Protein AF-A0A6G3WWN3-F1 (afdb_monomer)

pLDDT: mean 93.2, std 12.31, range [39.97, 98.62]

Structure (mmCIF, N/CA/C/O backbone):
data_AF-A0A6G3WWN3-F1
#
_entry.id   AF-A0A6G3WWN3-F1
#
loop_
_atom_site.group_PDB
_atom_site.id
_atom_site.type_symbol
_atom_site.label_atom_id
_atom_site.label_alt_id
_atom_site.label_comp_id
_atom_site.label_asym_id
_atom_site.label_entity_id
_atom_site.label_seq_id
_atom_site.pdbx_PDB_ins_code
_atom_site.Cartn_x
_atom_site.Cartn_y
_atom_site.Cartn_z
_atom_site.occupancy
_atom_site.B_iso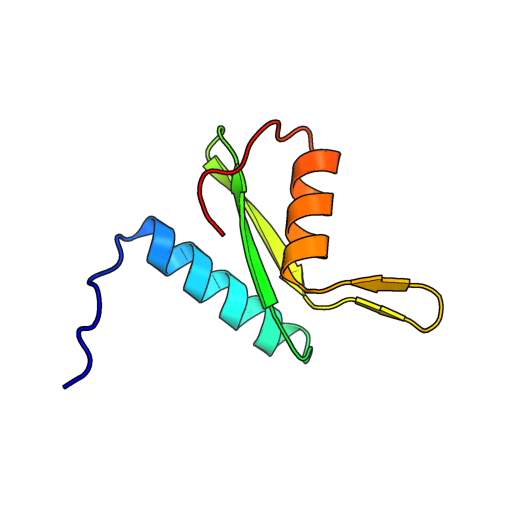_or_equiv
_atom_site.auth_seq_id
_atom_site.auth_comp_id
_atom_site.auth_asym_id
_atom_site.auth_atom_id
_atom_site.pdbx_PDB_model_num
ATOM 1 N N . MET A 1 1 ? 5.663 9.246 -29.740 1.00 39.97 1 MET A N 1
ATOM 2 C CA . MET A 1 1 ? 6.596 9.040 -28.617 1.00 39.97 1 MET A CA 1
ATOM 3 C C . MET A 1 1 ? 5.833 9.480 -27.389 1.00 39.97 1 MET A C 1
ATOM 5 O O . MET A 1 1 ? 5.525 10.656 -27.296 1.00 39.97 1 MET A O 1
ATOM 9 N N . THR A 1 2 ? 5.343 8.545 -26.584 1.00 43.88 2 THR A N 1
ATOM 10 C CA . THR A 1 2 ? 4.599 8.868 -25.362 1.00 43.88 2 THR A CA 1
ATOM 11 C C . THR A 1 2 ? 5.533 9.658 -24.454 1.00 43.88 2 THR A C 1
ATOM 13 O O . THR A 1 2 ? 6.631 9.173 -24.191 1.00 43.88 2 THR A O 1
ATOM 16 N N . ASP A 1 3 ? 5.127 10.858 -24.032 1.00 51.03 3 ASP A N 1
ATOM 17 C CA . ASP A 1 3 ? 5.796 11.593 -22.961 1.00 51.03 3 ASP A CA 1
ATOM 18 C C . ASP A 1 3 ? 5.888 10.653 -21.760 1.00 51.03 3 ASP A C 1
ATOM 20 O O . ASP A 1 3 ? 4.904 10.389 -21.066 1.00 51.03 3 ASP A O 1
ATOM 24 N N . THR A 1 4 ? 7.065 10.081 -21.530 1.00 56.44 4 THR A N 1
ATOM 25 C CA . THR A 1 4 ? 7.433 9.633 -20.197 1.00 56.44 4 THR A CA 1
ATOM 26 C C . THR A 1 4 ? 7.461 10.897 -19.365 1.00 56.44 4 THR A C 1
ATOM 28 O O . THR A 1 4 ? 8.465 11.603 -19.363 1.00 56.44 4 THR A O 1
ATOM 31 N N . ILE A 1 5 ? 6.330 11.204 -18.723 1.00 63.22 5 ILE A N 1
ATOM 32 C CA . ILE A 1 5 ? 6.285 12.089 -17.564 1.00 63.22 5 ILE A CA 1
ATOM 33 C C . ILE A 1 5 ? 7.447 11.615 -16.703 1.00 63.22 5 ILE A C 1
ATOM 35 O O . ILE A 1 5 ? 7.454 10.456 -16.275 1.00 63.22 5 ILE A O 1
ATOM 39 N N . ASP A 1 6 ? 8.479 12.442 -16.574 1.00 74.44 6 ASP A N 1
ATOM 40 C CA . ASP A 1 6 ? 9.623 12.117 -15.738 1.00 74.44 6 ASP A CA 1
ATOM 41 C C . ASP A 1 6 ? 9.111 12.213 -14.303 1.00 74.44 6 ASP A C 1
ATOM 43 O O . ASP A 1 6 ? 9.124 13.270 -13.677 1.00 74.44 6 ASP A O 1
ATOM 47 N N . LEU A 1 7 ? 8.487 11.121 -13.854 1.00 79.38 7 LEU A N 1
ATOM 48 C CA . LEU A 1 7 ? 7.926 10.997 -12.522 1.00 79.38 7 LEU A CA 1
ATOM 49 C C . LEU A 1 7 ? 9.060 11.247 -11.549 1.00 79.38 7 LEU A C 1
ATOM 51 O O . LEU A 1 7 ? 10.152 10.678 -11.716 1.00 79.38 7 LEU A O 1
ATOM 55 N N . ASP A 1 8 ? 8.793 12.042 -10.521 1.00 88.38 8 ASP A N 1
ATOM 56 C CA . ASP A 1 8 ? 9.752 12.181 -9.445 1.00 88.38 8 ASP A CA 1
ATOM 57 C C . ASP A 1 8 ? 10.054 10.811 -8.804 1.00 88.38 8 ASP A C 1
ATOM 59 O O . ASP A 1 8 ? 9.389 9.791 -9.042 1.00 88.38 8 ASP A O 1
ATOM 63 N N . ALA A 1 9 ? 11.140 10.755 -8.034 1.00 90.31 9 ALA A N 1
ATOM 64 C CA . ALA A 1 9 ? 11.625 9.499 -7.474 1.00 90.31 9 ALA A CA 1
ATOM 65 C C . ALA A 1 9 ? 10.588 8.809 -6.568 1.00 90.31 9 ALA A C 1
ATOM 67 O O . ALA A 1 9 ? 10.570 7.577 -6.489 1.00 90.31 9 ALA A O 1
ATOM 68 N N . GLU A 1 10 ? 9.721 9.578 -5.914 1.00 89.06 10 GLU A N 1
ATOM 69 C CA . GLU A 1 10 ? 8.729 9.058 -4.987 1.00 89.06 10 GLU A CA 1
ATOM 70 C C . GLU A 1 10 ? 7.497 8.505 -5.713 1.00 89.06 10 GLU A C 1
ATOM 72 O O . GLU A 1 10 ? 7.074 7.384 -5.421 1.00 89.06 10 GLU A O 1
ATOM 77 N N . ASP A 1 11 ? 6.985 9.196 -6.727 1.00 91.31 11 ASP A N 1
ATOM 78 C CA . ASP A 1 11 ? 5.896 8.682 -7.565 1.00 91.31 11 ASP A CA 1
ATOM 79 C C . ASP A 1 11 ? 6.334 7.422 -8.320 1.00 91.31 11 ASP A C 1
ATOM 81 O O . ASP A 1 11 ? 5.629 6.408 -8.401 1.00 91.31 11 ASP A O 1
ATOM 85 N N . ARG A 1 12 ? 7.576 7.424 -8.808 1.00 94.12 12 ARG A N 1
ATOM 86 C CA . ARG A 1 12 ? 8.179 6.251 -9.447 1.00 94.12 12 ARG A CA 1
ATOM 87 C C . ARG A 1 12 ? 8.294 5.072 -8.483 1.00 94.12 12 ARG A C 1
ATOM 89 O O . ARG A 1 12 ? 8.103 3.918 -8.890 1.00 94.12 12 ARG A O 1
ATOM 96 N N . LYS A 1 13 ? 8.588 5.334 -7.208 1.00 94.62 13 LYS A N 1
ATOM 97 C CA . LYS A 1 13 ? 8.615 4.318 -6.150 1.00 94.62 13 LYS A CA 1
ATOM 98 C C . LYS A 1 13 ? 7.220 3.733 -5.920 1.00 94.62 13 LYS A C 1
ATOM 100 O O . LYS A 1 13 ? 7.116 2.507 -5.861 1.00 94.62 13 LYS A O 1
ATOM 105 N N . ILE A 1 14 ? 6.161 4.546 -5.882 1.00 96.50 14 ILE A N 1
ATOM 106 C CA . ILE A 1 14 ? 4.768 4.068 -5.778 1.00 96.50 14 ILE A CA 1
ATOM 107 C C . ILE A 1 14 ? 4.431 3.103 -6.920 1.00 96.50 14 ILE A C 1
ATOM 109 O O . ILE A 1 14 ? 4.048 1.954 -6.674 1.00 96.50 14 ILE A O 1
ATOM 113 N N . VAL A 1 15 ? 4.699 3.500 -8.167 1.00 96.50 15 VAL A N 1
ATOM 114 C CA . VAL A 1 15 ? 4.468 2.649 -9.347 1.00 96.50 15 VAL A CA 1
ATOM 115 C C . VAL A 1 15 ? 5.269 1.344 -9.271 1.00 96.50 15 VAL A C 1
ATOM 117 O O . VAL A 1 15 ? 4.758 0.265 -9.586 1.00 96.50 15 VAL A O 1
ATOM 120 N N . THR A 1 16 ? 6.530 1.420 -8.844 1.00 97.38 16 THR A N 1
ATOM 121 C CA . THR A 1 16 ? 7.412 0.250 -8.728 1.00 97.38 16 THR A CA 1
ATOM 122 C C . THR A 1 16 ? 6.893 -0.746 -7.693 1.00 97.38 16 THR A C 1
ATOM 124 O O . THR A 1 16 ? 6.852 -1.954 -7.953 1.00 97.38 16 THR A O 1
ATOM 127 N N . LEU A 1 17 ? 6.454 -0.258 -6.532 1.00 98.38 17 LEU A N 1
ATOM 128 C CA . LEU A 1 17 ? 5.918 -1.091 -5.458 1.00 98.38 17 LEU A CA 1
ATOM 129 C C . LEU A 1 17 ? 4.590 -1.740 -5.855 1.00 98.38 17 LEU A C 1
ATOM 131 O O . LEU A 1 17 ? 4.427 -2.945 -5.655 1.00 98.38 17 LEU A O 1
ATOM 135 N N . ALA A 1 18 ? 3.690 -0.987 -6.490 1.00 98.38 18 ALA A N 1
ATOM 136 C CA . ALA A 1 18 ? 2.425 -1.503 -7.008 1.00 98.38 18 ALA A CA 1
ATOM 137 C C . ALA A 1 18 ? 2.648 -2.658 -8.005 1.00 98.38 18 ALA A C 1
ATOM 139 O O . ALA A 1 18 ? 2.079 -3.745 -7.860 1.00 98.38 18 ALA A O 1
ATOM 140 N N . ARG A 1 19 ? 3.557 -2.473 -8.975 1.00 98.25 19 ARG A N 1
ATOM 141 C CA . ARG A 1 19 ? 3.935 -3.522 -9.942 1.00 98.25 19 ARG A CA 1
ATOM 142 C C . ARG A 1 19 ? 4.554 -4.741 -9.262 1.00 98.25 19 ARG A C 1
ATOM 144 O O . ARG A 1 19 ? 4.216 -5.871 -9.617 1.00 98.25 19 ARG A O 1
ATOM 151 N N . SER A 1 20 ? 5.425 -4.518 -8.280 1.00 98.44 20 SER A N 1
ATOM 152 C CA . SER A 1 20 ? 6.082 -5.596 -7.536 1.00 98.44 20 SER A CA 1
ATOM 153 C C . SER A 1 20 ? 5.080 -6.421 -6.733 1.00 98.44 20 SER A C 1
ATOM 155 O O . SER A 1 20 ? 5.143 -7.647 -6.759 1.00 98.44 20 SER A O 1
ATOM 157 N N . ALA A 1 21 ? 4.120 -5.779 -6.061 1.00 98.25 21 ALA A N 1
ATOM 158 C CA . ALA A 1 21 ? 3.084 -6.476 -5.303 1.00 98.25 21 ALA A CA 1
ATOM 159 C C . ALA A 1 21 ? 2.179 -7.317 -6.204 1.00 98.25 21 ALA A C 1
ATOM 161 O O . ALA A 1 21 ? 1.919 -8.479 -5.885 1.00 98.25 21 ALA A O 1
ATOM 162 N N . ARG A 1 22 ? 1.775 -6.767 -7.357 1.00 98.38 22 ARG A N 1
ATOM 163 C CA . ARG A 1 22 ? 1.022 -7.505 -8.378 1.00 98.38 22 ARG A CA 1
ATOM 164 C C . ARG A 1 22 ? 1.762 -8.773 -8.803 1.00 98.38 22 ARG A C 1
ATOM 166 O O . ARG A 1 22 ? 1.196 -9.861 -8.751 1.00 98.38 22 ARG A O 1
ATOM 173 N N . ALA A 1 23 ? 3.029 -8.631 -9.199 1.00 98.44 23 ALA A N 1
ATOM 174 C CA . ALA A 1 23 ? 3.842 -9.742 -9.687 1.00 98.44 23 ALA A CA 1
ATOM 175 C C . ALA A 1 23 ? 4.109 -10.792 -8.599 1.00 98.44 23 ALA A C 1
ATOM 177 O O . ALA A 1 23 ? 3.943 -11.982 -8.846 1.00 98.44 23 ALA A O 1
ATOM 178 N N . ARG A 1 24 ? 4.474 -10.356 -7.386 1.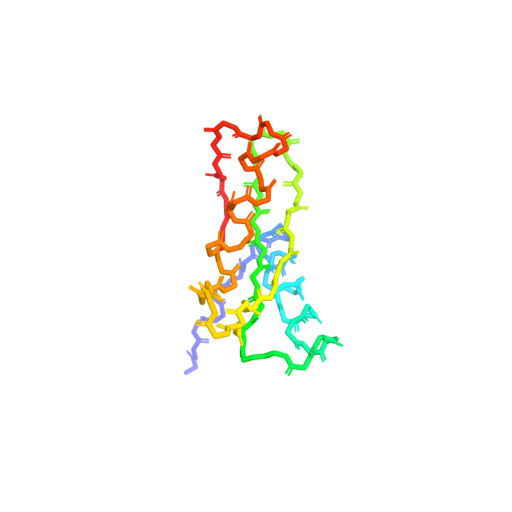00 98.06 24 ARG A N 1
ATOM 179 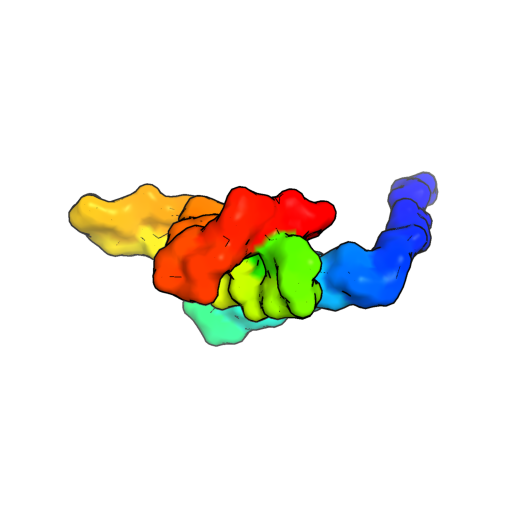C CA . ARG A 1 24 ? 4.789 -11.243 -6.258 1.00 98.06 24 ARG A CA 1
ATOM 180 C C . ARG A 1 24 ? 3.588 -12.071 -5.814 1.00 98.06 24 ARG A C 1
ATOM 182 O O . ARG A 1 24 ? 3.751 -13.240 -5.485 1.00 98.06 24 ARG A O 1
ATOM 189 N N . ASN A 1 25 ? 2.405 -11.463 -5.780 1.00 96.81 25 ASN A N 1
ATOM 190 C CA . ASN A 1 25 ? 1.209 -12.111 -5.250 1.00 96.81 25 ASN A CA 1
AT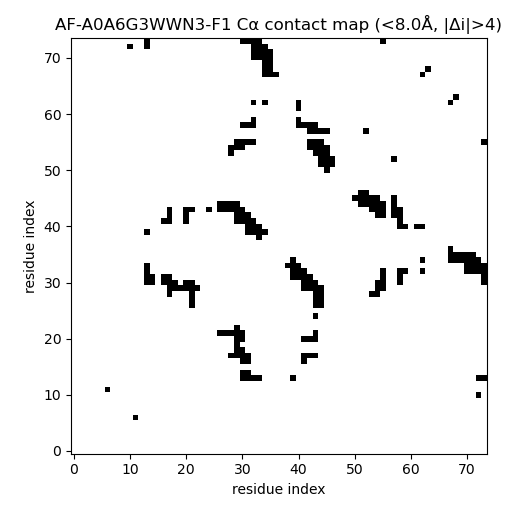OM 191 C C . ASN A 1 25 ? 0.372 -12.805 -6.342 1.00 96.81 25 ASN A C 1
ATOM 193 O O . ASN A 1 25 ? -0.605 -13.468 -6.010 1.00 96.81 25 ASN A O 1
ATOM 197 N N . GLY A 1 26 ? 0.713 -12.646 -7.628 1.00 97.06 26 GLY A N 1
ATOM 198 C CA . GLY A 1 26 ? -0.026 -13.258 -8.740 1.00 97.06 26 GLY A CA 1
ATOM 199 C C . GLY A 1 26 ? -1.470 -12.760 -8.881 1.00 97.06 26 GLY A C 1
ATOM 200 O O . GLY A 1 26 ? -2.331 -13.488 -9.366 1.00 97.06 26 GLY A O 1
ATOM 201 N N . VAL A 1 27 ? -1.750 -11.537 -8.430 1.00 97.31 27 VAL A N 1
ATOM 202 C CA . VAL A 1 27 ? -3.096 -10.940 -8.422 1.00 97.31 27 VAL A CA 1
ATOM 203 C C . VAL A 1 27 ? -3.340 -10.067 -9.662 1.00 97.31 27 VAL A C 1
ATOM 205 O O . VAL A 1 27 ? -2.376 -9.612 -10.287 1.00 97.31 27 VAL A O 1
ATOM 208 N N . PRO A 1 28 ? -4.607 -9.785 -10.027 1.00 96.81 28 PRO A N 1
ATOM 209 C CA . PRO A 1 28 ? -4.926 -8.939 -11.179 1.00 96.81 28 PRO A CA 1
ATOM 210 C C . PRO A 1 28 ? -4.311 -7.537 -11.094 1.00 96.81 28 PRO A C 1
ATOM 212 O O . PRO A 1 28 ? -3.767 -7.047 -12.088 1.00 96.81 28 PRO A O 1
ATOM 215 N N . GLU A 1 29 ? -4.324 -6.928 -9.904 1.00 98.19 29 GLU A N 1
ATOM 216 C CA . GLU A 1 29 ? -3.845 -5.568 -9.653 1.00 98.19 29 GLU A CA 1
ATOM 217 C C . GLU A 1 29 ? -2.976 -5.507 -8.392 1.00 98.19 29 GLU A C 1
ATOM 219 O O . GLU A 1 29 ? -3.199 -6.229 -7.420 1.00 98.19 29 GLU A O 1
ATOM 224 N N . GLY A 1 30 ? -2.015 -4.586 -8.395 1.00 98.38 30 GLY A N 1
ATOM 225 C CA . GLY A 1 30 ? -1.293 -4.145 -7.207 1.00 98.38 30 GLY A CA 1
ATOM 226 C C . GLY A 1 30 ? -1.367 -2.627 -7.116 1.00 98.38 30 GLY A C 1
ATOM 227 O O . GLY A 1 30 ? -1.441 -1.959 -8.146 1.00 98.38 30 GLY A O 1
ATOM 228 N N . ALA A 1 31 ? -1.362 -2.097 -5.899 1.00 98.62 31 ALA A N 1
ATOM 229 C CA . ALA A 1 31 ? -1.430 -0.670 -5.618 1.00 98.62 31 ALA A CA 1
ATOM 230 C C . ALA A 1 31 ? -0.487 -0.317 -4.471 1.00 98.62 31 ALA A C 1
ATOM 232 O O . ALA A 1 31 ? -0.202 -1.154 -3.609 1.00 98.62 31 ALA A O 1
ATOM 233 N N . ALA A 1 32 ? -0.028 0.927 -4.461 1.00 98.50 32 ALA A N 1
ATOM 234 C CA . ALA A 1 32 ? 0.706 1.507 -3.355 1.00 98.50 32 ALA A CA 1
ATOM 235 C C . ALA A 1 32 ? 0.169 2.918 -3.098 1.00 98.50 32 ALA A C 1
ATOM 237 O O . ALA A 1 32 ? -0.131 3.624 -4.046 1.00 98.50 32 ALA A O 1
ATOM 238 N N . VAL A 1 33 ? 0.040 3.319 -1.838 1.00 98.12 33 VAL A N 1
ATOM 239 C CA . VAL A 1 33 ? -0.347 4.685 -1.454 1.00 98.12 33 VAL A CA 1
ATOM 240 C C . VAL A 1 33 ? 0.639 5.230 -0.433 1.00 98.12 33 VAL A C 1
ATOM 242 O O . VAL A 1 33 ? 1.236 4.450 0.319 1.00 98.12 33 VAL A O 1
ATOM 245 N N . ARG A 1 34 ? 0.806 6.552 -0.390 1.00 97.69 34 ARG A N 1
ATOM 246 C CA . ARG A 1 34 ? 1.622 7.240 0.622 1.00 97.69 34 ARG A CA 1
ATOM 247 C C . ARG A 1 34 ? 0.761 8.161 1.476 1.00 97.69 34 ARG A C 1
ATOM 249 O O . ARG A 1 34 ? -0.049 8.904 0.927 1.00 97.69 34 ARG A O 1
ATOM 256 N N . ASP A 1 35 ? 0.954 8.105 2.788 1.00 97.31 35 ASP A N 1
ATOM 257 C CA . ASP A 1 35 ? 0.280 8.987 3.745 1.00 97.31 35 ASP A CA 1
ATOM 258 C C . ASP A 1 35 ? 1.052 10.290 4.015 1.00 97.31 35 ASP A C 1
ATOM 260 O O . ASP A 1 35 ? 2.183 10.463 3.558 1.00 97.31 35 ASP A O 1
ATOM 264 N N . GLU A 1 36 ? 0.449 11.187 4.796 1.00 95.81 36 GLU A N 1
ATOM 265 C CA . GLU A 1 36 ? 0.999 12.494 5.184 1.00 95.81 36 GLU A CA 1
ATOM 266 C C . GLU A 1 36 ? 2.290 12.425 6.013 1.00 95.81 36 GLU A C 1
ATOM 268 O O . GLU A 1 36 ? 2.996 13.417 6.187 1.00 95.81 36 GLU A O 1
ATOM 273 N N . THR A 1 37 ? 2.603 11.252 6.565 1.00 95.00 37 THR A N 1
ATOM 274 C CA . THR A 1 37 ? 3.826 11.012 7.341 1.00 95.00 37 THR A CA 1
ATOM 275 C C . THR A 1 37 ? 4.929 10.373 6.494 1.00 95.00 37 THR A C 1
ATOM 277 O O . THR A 1 37 ? 6.016 10.086 6.997 1.00 95.00 37 THR A O 1
ATOM 280 N N . GLY A 1 38 ? 4.659 10.134 5.205 1.00 94.00 38 GLY A N 1
ATOM 281 C CA . GLY A 1 38 ? 5.564 9.482 4.267 1.00 94.00 38 GLY A CA 1
ATOM 282 C C . GLY A 1 38 ? 5.550 7.950 4.332 1.00 94.00 38 GLY A C 1
ATOM 283 O O . GLY A 1 38 ? 6.362 7.308 3.657 1.00 94.00 38 GLY A O 1
ATOM 284 N N . ARG A 1 39 ? 4.651 7.325 5.109 1.00 97.25 39 ARG A N 1
ATOM 285 C CA . ARG A 1 39 ? 4.530 5.858 5.170 1.00 97.25 39 ARG A CA 1
ATOM 286 C C . ARG A 1 39 ? 3.879 5.344 3.893 1.00 97.25 39 ARG A C 1
ATOM 288 O O . ARG A 1 39 ? 2.902 5.905 3.405 1.00 97.25 39 ARG A O 1
ATOM 295 N N . THR A 1 40 ? 4.414 4.251 3.354 1.00 97.81 40 THR A N 1
ATOM 296 C CA . THR A 1 40 ? 3.884 3.611 2.145 1.00 97.81 40 THR A CA 1
ATOM 297 C C . THR A 1 40 ? 3.135 2.330 2.489 1.00 97.81 40 THR A C 1
ATOM 299 O O . THR A 1 40 ? 3.674 1.450 3.162 1.00 97.81 40 THR A O 1
ATOM 302 N N . TYR A 1 41 ? 1.926 2.191 1.956 1.00 98.38 41 TYR A N 1
ATOM 303 C CA . TYR A 1 41 ? 1.076 1.013 2.104 1.00 98.38 41 TYR A CA 1
ATOM 304 C C . TYR A 1 41 ? 0.908 0.348 0.753 1.00 98.38 41 TYR A C 1
ATOM 306 O O . TYR A 1 41 ? 0.565 1.016 -0.215 1.00 98.38 41 TYR A O 1
ATOM 314 N N . VAL A 1 42 ? 1.152 -0.958 0.675 1.00 98.62 42 VAL A N 1
ATOM 315 C CA . VAL A 1 42 ? 1.159 -1.696 -0.591 1.00 98.62 42 VAL A CA 1
ATOM 316 C C . VAL A 1 42 ? 0.234 -2.896 -0.479 1.00 98.62 42 VAL A C 1
ATOM 318 O O . VAL A 1 42 ? 0.370 -3.695 0.448 1.00 98.62 42 VAL A O 1
ATOM 321 N N . ALA A 1 43 ? -0.674 -3.045 -1.438 1.00 98.44 43 ALA A N 1
ATOM 322 C CA . ALA A 1 43 ? -1.666 -4.109 -1.437 1.00 98.44 43 ALA A CA 1
ATOM 323 C C . ALA A 1 43 ? -1.921 -4.672 -2.840 1.00 98.44 43 ALA A C 1
ATOM 325 O O . ALA A 1 43 ? -1.529 -4.097 -3.855 1.00 98.44 43 ALA A O 1
ATOM 326 N N . GLY A 1 44 ? -2.581 -5.827 -2.876 1.00 98.50 44 GLY A N 1
ATOM 327 C CA . GLY A 1 44 ? -3.116 -6.443 -4.086 1.00 98.50 44 GLY A CA 1
ATOM 328 C C . GLY A 1 44 ? -4.637 -6.534 -4.030 1.00 98.50 44 GLY A C 1
ATOM 329 O O . GLY A 1 44 ? -5.233 -6.278 -2.984 1.00 98.50 44 GLY A O 1
ATOM 330 N N . THR A 1 45 ? -5.262 -6.914 -5.141 1.00 98.44 45 THR A N 1
ATOM 331 C CA . THR A 1 45 ? -6.704 -7.203 -5.191 1.00 98.44 45 THR A CA 1
ATOM 332 C C . THR A 1 45 ? -7.091 -8.266 -4.158 1.00 98.44 45 THR A C 1
ATOM 334 O O . THR A 1 45 ? -6.435 -9.305 -4.056 1.00 98.44 45 THR A O 1
ATOM 337 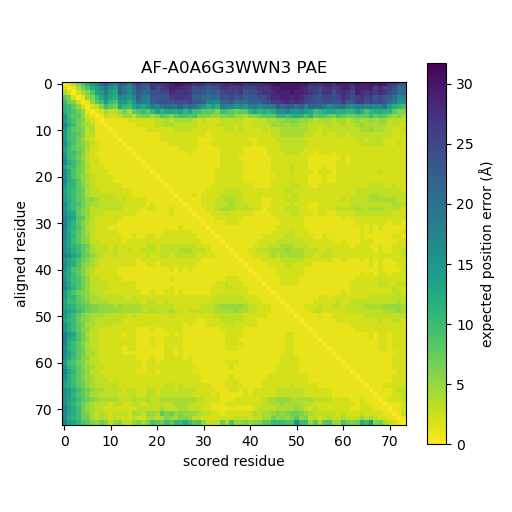N N . VAL A 1 46 ? -8.200 -8.050 -3.449 1.00 98.25 46 VAL A N 1
ATOM 338 C CA . VAL A 1 46 ? -8.865 -9.084 -2.644 1.00 98.25 46 VAL A CA 1
ATOM 339 C C . VAL A 1 46 ? -10.010 -9.649 -3.475 1.00 98.25 46 VAL A C 1
ATOM 341 O O . VAL A 1 46 ? -10.910 -8.911 -3.866 1.00 98.25 46 VAL A O 1
ATOM 344 N N . ALA A 1 47 ? -9.976 -10.950 -3.761 1.00 97.06 47 ALA A N 1
ATOM 345 C CA . ALA A 1 47 ? -10.961 -11.631 -4.605 1.00 97.06 47 ALA A CA 1
ATOM 346 C C . ALA A 1 47 ? -11.578 -12.840 -3.882 1.00 97.06 47 ALA A C 1
ATOM 348 O O . ALA A 1 47 ? -11.577 -13.956 -4.398 1.00 97.06 47 ALA A O 1
ATOM 349 N N . LEU A 1 48 ? -12.072 -12.621 -2.662 1.00 97.06 48 LEU A N 1
ATOM 350 C CA . LEU A 1 48 ? -12.833 -13.627 -1.922 1.00 97.06 48 LEU A CA 1
ATOM 351 C C . LEU A 1 48 ? -14.308 -13.571 -2.336 1.00 97.06 48 LEU A C 1
ATOM 353 O O . LEU A 1 48 ? -14.796 -12.540 -2.798 1.00 97.06 48 LEU A O 1
ATOM 357 N N . GLU A 1 49 ? -15.043 -14.663 -2.135 1.00 97.00 49 GLU A N 1
ATOM 358 C CA . GLU A 1 49 ? -16.477 -14.692 -2.460 1.00 97.00 49 GLU A CA 1
ATOM 359 C C . GLU A 1 49 ? -17.280 -13.715 -1.590 1.00 97.00 49 GLU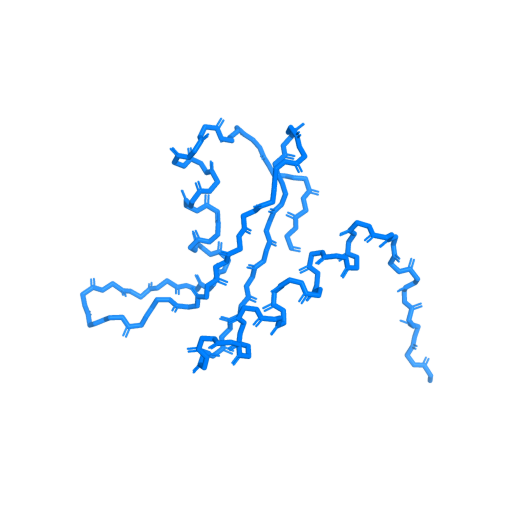 A C 1
ATOM 361 O O . GLU A 1 49 ? -18.163 -13.016 -2.075 1.00 97.00 49 GLU A O 1
ATOM 366 N N . SER A 1 50 ? -16.918 -13.605 -0.312 1.00 97.75 50 SER A N 1
ATOM 367 C CA . SER A 1 50 ? -17.577 -12.729 0.660 1.00 97.75 50 SER A CA 1
ATOM 368 C C . SER A 1 50 ? -17.129 -11.267 0.599 1.00 97.75 50 SER A C 1
ATOM 370 O O . SER A 1 50 ? -17.805 -10.407 1.162 1.00 97.75 50 SER A O 1
ATOM 372 N N . LEU A 1 51 ? -15.988 -10.971 -0.033 1.00 97.75 51 LEU A N 1
ATOM 373 C CA . LEU A 1 51 ? -15.416 -9.629 -0.066 1.00 97.75 51 LEU A CA 1
ATOM 374 C C . LEU A 1 51 ? -14.489 -9.459 -1.270 1.00 97.75 51 LEU A C 1
ATOM 376 O O . LEU A 1 51 ? -13.469 -10.140 -1.395 1.00 97.75 51 LEU A O 1
ATOM 380 N N . LYS A 1 52 ? -14.831 -8.494 -2.125 1.00 98.00 52 LYS A N 1
ATOM 381 C CA . LYS A 1 52 ? -14.055 -8.125 -3.308 1.00 98.00 52 LYS A CA 1
ATOM 382 C C . LYS A 1 52 ? -13.625 -6.673 -3.178 1.00 98.00 52 LYS A C 1
ATOM 384 O O . LYS A 1 52 ? -14.480 -5.798 -3.072 1.00 98.00 52 LYS A O 1
ATOM 389 N N . LEU A 1 53 ? -12.320 -6.432 -3.176 1.00 98.44 53 LEU A N 1
ATOM 390 C CA . LEU A 1 53 ? -11.736 -5.095 -3.098 1.00 98.44 53 LEU A CA 1
ATOM 391 C C . LEU A 1 53 ? -10.697 -4.936 -4.199 1.00 98.44 53 LEU A C 1
ATOM 393 O O . LEU A 1 53 ? -9.880 -5.834 -4.424 1.00 98.44 53 LEU A O 1
ATOM 397 N N . SER A 1 54 ? -10.689 -3.773 -4.848 1.00 98.50 54 SER A N 1
ATOM 398 C CA . SER A 1 54 ? -9.578 -3.402 -5.721 1.00 98.50 54 SER A CA 1
ATOM 399 C C . SER A 1 54 ? -8.282 -3.293 -4.915 1.00 98.50 54 SER A C 1
ATOM 401 O O . SER A 1 54 ? -8.288 -3.154 -3.682 1.00 98.50 54 SER A O 1
ATOM 403 N N . ALA A 1 55 ? -7.143 -3.339 -5.606 1.00 98.44 55 ALA A N 1
ATOM 404 C CA . ALA A 1 55 ? -5.861 -3.177 -4.924 1.00 98.44 55 ALA A CA 1
ATOM 405 C C . ALA A 1 55 ? -5.768 -1.813 -4.216 1.00 98.44 55 ALA A C 1
ATOM 407 O O . ALA A 1 55 ? -5.300 -1.744 -3.079 1.00 98.44 55 ALA A O 1
ATOM 408 N N . LEU A 1 56 ? -6.288 -0.750 -4.846 1.00 98.25 56 LEU A N 1
ATOM 409 C CA . LEU A 1 56 ? -6.316 0.593 -4.263 1.00 98.25 56 LEU A CA 1
ATOM 410 C C . LEU A 1 56 ? -7.181 0.645 -3.000 1.00 98.25 56 LEU A C 1
ATOM 412 O O . LEU A 1 56 ? -6.718 1.132 -1.975 1.00 98.25 56 LEU A O 1
ATOM 416 N N . GLN A 1 57 ? -8.400 0.095 -3.034 1.00 98.56 57 GLN A N 1
ATOM 417 C CA . GLN A 1 57 ? -9.272 0.042 -1.852 1.00 98.56 57 GLN A CA 1
ATOM 418 C C . GLN A 1 57 ? -8.586 -0.656 -0.677 1.00 98.56 57 GLN A C 1
ATOM 420 O O . GLN A 1 57 ? -8.670 -0.193 0.457 1.00 98.56 57 GLN A O 1
ATOM 425 N N . THR A 1 58 ? -7.866 -1.740 -0.957 1.00 98.50 58 THR A N 1
ATOM 426 C CA . THR A 1 58 ? -7.137 -2.493 0.065 1.00 98.50 58 THR A CA 1
ATO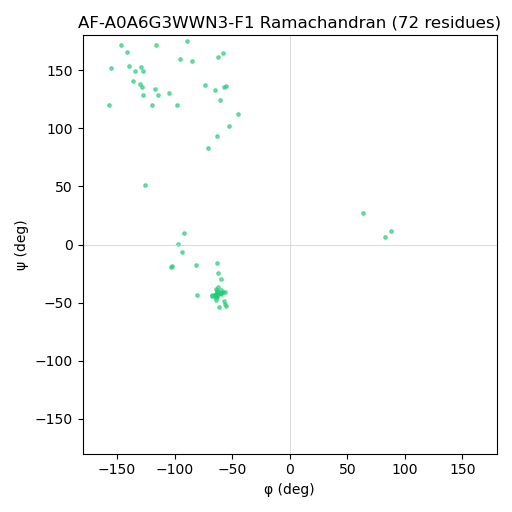M 427 C C . THR A 1 58 ? -5.976 -1.676 0.640 1.00 98.50 58 THR A C 1
ATOM 429 O O . THR A 1 58 ? -5.823 -1.609 1.858 1.00 98.50 58 THR A O 1
ATOM 432 N N . ALA A 1 59 ? -5.195 -0.997 -0.207 1.00 98.38 59 ALA A N 1
ATOM 433 C CA . ALA A 1 59 ? -4.089 -0.143 0.233 1.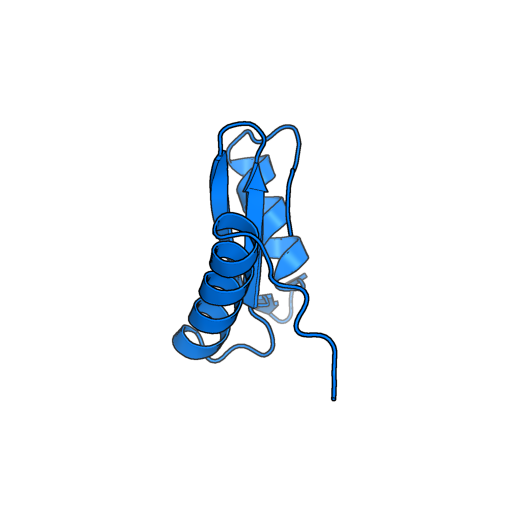00 98.38 59 ALA A CA 1
ATOM 434 C C . ALA A 1 59 ? -4.576 1.050 1.079 1.00 98.38 59 ALA A C 1
ATOM 436 O O . ALA A 1 59 ? -4.012 1.323 2.138 1.00 98.38 59 ALA A O 1
ATOM 437 N N . VAL A 1 60 ? -5.665 1.707 0.662 1.00 98.38 60 VAL A N 1
ATOM 438 C CA . VAL A 1 60 ? -6.308 2.801 1.411 1.00 98.38 60 VAL A CA 1
ATOM 439 C C . VAL A 1 60 ? -6.842 2.302 2.754 1.00 98.38 60 VAL A C 1
ATOM 441 O O . VAL A 1 60 ? -6.597 2.930 3.782 1.00 98.38 60 VAL A O 1
ATOM 444 N N . ALA A 1 61 ? -7.523 1.151 2.776 1.00 98.38 61 ALA A N 1
ATOM 445 C CA . ALA A 1 61 ? -8.029 0.562 4.014 1.00 98.38 61 ALA A CA 1
ATOM 446 C C . ALA A 1 61 ? -6.896 0.262 5.007 1.00 98.38 61 ALA A C 1
ATOM 448 O O . ALA A 1 61 ? -7.031 0.557 6.192 1.00 98.38 61 ALA A O 1
ATOM 449 N N . MET A 1 62 ? -5.761 -0.262 4.530 1.00 98.19 62 MET A N 1
ATOM 450 C CA . MET A 1 62 ? -4.572 -0.484 5.360 1.00 98.19 62 MET A CA 1
ATOM 451 C C . MET A 1 62 ? -3.995 0.823 5.911 1.00 98.19 62 MET A C 1
ATOM 453 O O . MET A 1 62 ? -3.639 0.870 7.090 1.00 98.19 62 MET A O 1
ATOM 457 N N . ALA A 1 63 ? -3.914 1.870 5.085 1.00 98.50 63 ALA A N 1
ATOM 458 C CA . ALA A 1 63 ? -3.403 3.175 5.496 1.00 98.50 63 ALA A CA 1
ATOM 459 C C . ALA A 1 63 ? -4.261 3.779 6.616 1.00 98.50 63 ALA A C 1
ATOM 461 O O . ALA A 1 63 ? -3.757 4.069 7.703 1.00 98.50 63 ALA A O 1
ATOM 462 N N . VAL A 1 64 ? -5.574 3.871 6.391 1.00 98.12 64 VAL A N 1
ATOM 463 C CA . VAL A 1 64 ? -6.529 4.439 7.356 1.00 98.12 64 VAL A CA 1
ATOM 464 C C . VAL A 1 64 ? -6.584 3.605 8.638 1.00 98.12 64 VAL A C 1
ATOM 466 O O . VAL A 1 64 ? -6.534 4.158 9.734 1.00 98.12 64 VAL A O 1
ATOM 469 N N . ALA A 1 65 ? -6.598 2.271 8.536 1.00 98.31 65 ALA A N 1
ATOM 470 C CA . ALA A 1 65 ? -6.549 1.392 9.710 1.00 98.31 65 ALA A CA 1
ATOM 471 C C . ALA A 1 65 ? -5.249 1.546 10.523 1.00 98.31 65 ALA A C 1
ATOM 473 O O . ALA A 1 65 ? -5.236 1.279 11.722 1.00 98.31 65 ALA A O 1
ATOM 474 N N . SER A 1 66 ? -4.169 2.004 9.885 1.00 97.62 66 SER A N 1
ATOM 475 C CA . SER A 1 66 ? -2.872 2.285 10.514 1.00 97.62 66 SER A CA 1
ATOM 476 C C . SER A 1 66 ? -2.729 3.740 10.991 1.00 97.62 66 SER A C 1
ATOM 478 O O . SER A 1 66 ? -1.626 4.164 11.358 1.00 97.62 66 SER A O 1
ATOM 480 N N . GLY A 1 67 ? -3.821 4.510 10.972 1.00 97.81 67 GLY A N 1
ATOM 481 C CA . GLY A 1 67 ? -3.891 5.879 11.480 1.00 97.81 67 GLY A CA 1
ATOM 482 C C . GLY A 1 67 ? -3.522 6.978 10.484 1.00 97.81 67 GLY A C 1
ATOM 483 O O . GLY A 1 67 ? -3.333 8.106 10.924 1.00 97.81 67 GLY A O 1
ATOM 484 N N . ALA A 1 68 ? -3.393 6.681 9.185 1.00 97.94 68 ALA A N 1
ATOM 485 C CA . ALA A 1 68 ? -3.266 7.728 8.168 1.00 97.94 68 ALA A CA 1
ATOM 486 C C . ALA A 1 68 ? -4.556 8.555 8.104 1.00 97.94 68 ALA A C 1
ATOM 488 O O . ALA A 1 68 ? -5.656 7.992 8.063 1.00 97.94 68 ALA A O 1
ATOM 489 N N . THR A 1 69 ? -4.424 9.878 8.084 1.00 97.00 69 THR A N 1
ATOM 490 C CA . THR A 1 69 ? -5.566 10.801 8.014 1.00 97.00 69 THR A CA 1
ATOM 491 C C . THR A 1 69 ? -5.752 11.392 6.622 1.00 97.00 69 THR A C 1
ATOM 493 O O . THR A 1 69 ? -6.858 11.823 6.285 1.00 97.00 69 THR A O 1
ATOM 496 N N . SER A 1 70 ? -4.714 11.355 5.783 1.00 96.38 70 SER A N 1
ATOM 497 C CA . SER A 1 70 ? -4.794 11.708 4.371 1.00 96.38 70 SER A CA 1
ATOM 498 C C . SER A 1 70 ? -3.834 10.861 3.530 1.00 96.38 70 SER A C 1
ATOM 500 O O . SER A 1 70 ? -3.058 10.053 4.036 1.00 96.38 70 SER A O 1
ATOM 502 N N . LEU A 1 71 ? -3.947 10.984 2.208 1.00 96.69 71 LEU A N 1
ATOM 503 C CA . LEU A 1 71 ? -3.046 10.346 1.257 1.00 96.69 71 LEU A CA 1
ATOM 504 C C . LEU A 1 71 ? -2.530 11.408 0.299 1.00 96.69 71 LEU A C 1
ATOM 506 O O . LEU A 1 71 ? -3.301 12.228 -0.198 1.00 96.69 71 LEU A O 1
ATOM 510 N N . GLU A 1 72 ? -1.233 11.366 0.036 1.00 94.44 72 GLU A N 1
ATOM 511 C CA . GLU A 1 72 ? -0.554 12.329 -0.831 1.00 94.44 72 GLU A CA 1
ATOM 512 C C . GLU A 1 72 ? -0.265 11.759 -2.224 1.00 94.44 72 GLU A C 1
ATOM 514 O O . GLU A 1 72 ? -0.027 12.525 -3.152 1.00 94.44 72 GLU A O 1
ATOM 519 N N . ALA A 1 73 ? -0.288 10.429 -2.382 1.00 92.06 73 ALA A N 1
ATOM 520 C CA . ALA A 1 73 ? -0.053 9.745 -3.655 1.00 92.06 73 ALA A CA 1
ATOM 521 C C . ALA A 1 73 ? -0.723 8.358 -3.698 1.00 92.06 73 ALA A C 1
ATOM 523 O O . ALA A 1 73 ? -0.872 7.712 -2.651 1.00 92.06 73 ALA A O 1
ATOM 524 N N . ALA A 1 74 ? -1.093 7.901 -4.904 1.00 84.94 74 ALA A N 1
ATOM 525 C CA . ALA A 1 74 ? -1.729 6.607 -5.183 1.00 84.94 74 ALA A CA 1
ATOM 526 C C . ALA A 1 74 ? -1.437 6.092 -6.604 1.00 84.94 74 ALA A C 1
ATOM 528 O O . ALA A 1 74 ? -1.314 6.938 -7.517 1.00 84.94 74 ALA A O 1
#

Solvent-accessible surface area (backbone atoms only — not comparable to full-atom values): 4159 Å² total; per-residue (Å²): 129,81,82,73,71,82,60,54,75,65,60,45,47,35,55,51,49,8,53,47,42,13,65,75,68,74,38,96,35,32,17,25,32,28,29,83,84,69,52,74,29,73,24,41,42,42,83,49,96,92,49,73,38,52,12,56,59,42,14,52,51,53,35,46,76,72,69,43,88,52,69,78,46,110

InterPro domains:
  IPR016193 Cytidine deami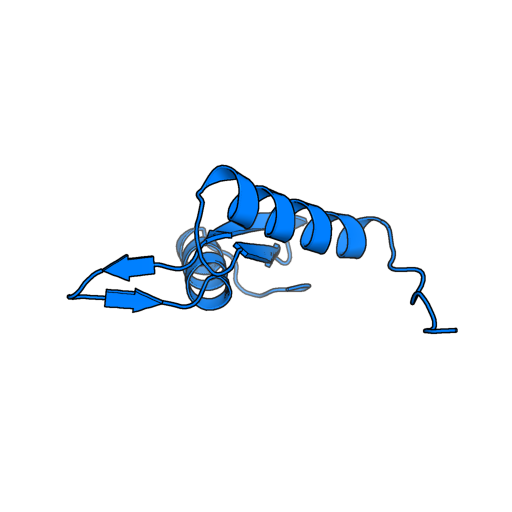nase-like [SSF53927] (12-73)
  IPR060251 Cytidine deaminase-like, bacterial [PF26947] (7-74)

Radius of gyration: 13.02 Å; Cα contacts (8 Å, |Δi|>4): 129; chains: 1; bounding box: 29×27×40 Å

Foldseek 3Di:
DPPPPVDPPLQVVQVVLFVVQCVVVVAPTKGWWAAPVRDIFIAQWDDDPVDTDHNVRVRVVVCVVVPGPDTDHD

Organism: NCBI:txid2706086

Sequence (74 aa):
MTDTIDLDAEDRKIVTLARSARARNGVPEGAAVRDETGRTYVAGTVALESLKLSALQTAVAMAVASGATSLEAA

Secondary structure (DSSP, 8-state):
--------HHHHHHHHHHHHHHHHHT-S-EEEEEETTS-EEEEE-EE-SS-EE-HHHHHHHHHHHTT---EEE-

Mean predicted aligned error: 4.27 Å

Nearest PDB structures (foldseek):
  3oj6-assembly1_C  TM=7.797E-01  e=8.106E-03  Coccidioides immitis
  2z3j-assembly1_D  TM=7.583E-01  e=1.127E-02  Aspergillus terreus
  2z3i-assembly1_D  TM=7.606E-01  e=2.038E-02  Aspergillus terreus
  2z3g-assembly1_B  TM=7.899E-01  e=3.686E-02  Aspergillus terreus
  8wkq-assembly1_WL  TM=4.568E-01  e=2.047E+00  Salmonella enterica subsp. enterica serovar Typhimurium str. LT2